Protein AF-A0AAE1MC33-F1 (afdb_monomer_lite)

pLDDT: mean 74.16, std 17.45, range [45.38, 97.88]

Radius of gyration: 20.63 Å; chains: 1; bounding box: 48×26×54 Å

Organism: NCBI:txid499986

Structure (mmCIF, N/CA/C/O backbone):
data_AF-A0AAE1MC33-F1
#
_entry.id   AF-A0AAE1MC33-F1
#
loop_
_atom_site.group_PDB
_atom_site.id
_atom_site.type_symbol
_atom_site.label_atom_id
_atom_site.label_alt_id
_atom_site.label_comp_id
_atom_site.label_asym_id
_atom_site.label_entity_id
_atom_site.label_seq_id
_atom_site.pdbx_PDB_ins_code
_atom_site.Cartn_x
_atom_site.Cartn_y
_atom_site.Cartn_z
_atom_site.occupancy
_atom_site.B_iso_or_equiv
_atom_site.auth_seq_id
_atom_site.auth_comp_id
_atom_site.auth_asym_id
_atom_site.auth_atom_id
_atom_site.pdbx_PDB_model_num
ATOM 1 N N . MET A 1 1 ? 28.584 17.175 -14.589 1.00 51.19 1 MET A N 1
ATOM 2 C CA . MET A 1 1 ? 27.896 16.127 -15.363 1.00 51.19 1 MET A CA 1
ATOM 3 C C . MET A 1 1 ? 26.500 16.638 -15.629 1.00 51.19 1 MET A C 1
ATOM 5 O O . MET A 1 1 ? 25.795 16.929 -14.670 1.00 51.19 1 MET A O 1
ATOM 9 N N . ASP A 1 2 ? 26.161 16.868 -16.887 1.00 62.59 2 ASP A N 1
ATOM 10 C CA . ASP A 1 2 ? 24.811 17.205 -17.320 1.00 62.59 2 ASP A CA 1
ATOM 11 C C . ASP A 1 2 ? 23.998 15.910 -17.414 1.00 62.59 2 ASP A C 1
ATOM 13 O O . ASP A 1 2 ? 24.258 15.026 -18.223 1.00 62.59 2 ASP A O 1
ATOM 17 N N . HIS A 1 3 ? 23.042 15.743 -16.505 1.00 58.41 3 HIS A N 1
ATOM 18 C CA . HIS A 1 3 ? 22.181 14.567 -16.508 1.00 58.41 3 HIS A CA 1
ATOM 19 C C . HIS A 1 3 ? 20.927 14.895 -17.318 1.00 58.41 3 HIS A C 1
ATOM 21 O O . HIS A 1 3 ? 19.906 15.302 -16.769 1.00 58.41 3 HIS A O 1
ATOM 27 N N . ASN A 1 4 ? 21.031 14.785 -18.643 1.00 62.50 4 ASN A N 1
ATOM 28 C CA . ASN A 1 4 ? 19.875 14.887 -19.528 1.00 62.50 4 ASN A CA 1
ATOM 29 C C . ASN A 1 4 ? 19.080 13.573 -19.475 1.00 62.50 4 ASN A C 1
ATOM 31 O O . ASN A 1 4 ? 19.239 12.697 -20.322 1.00 62.50 4 ASN A O 1
ATOM 35 N N . THR A 1 5 ? 18.274 13.407 -18.428 1.00 65.62 5 THR A N 1
ATOM 36 C CA . THR A 1 5 ? 17.274 12.339 -18.341 1.00 65.62 5 THR A CA 1
ATOM 37 C C . THR A 1 5 ? 16.062 12.756 -19.152 1.00 65.62 5 THR A C 1
ATOM 39 O O . THR A 1 5 ? 15.308 13.634 -18.730 1.00 65.62 5 THR A O 1
ATOM 42 N N . ASP A 1 6 ? 15.878 12.144 -20.316 1.00 67.94 6 ASP A N 1
ATOM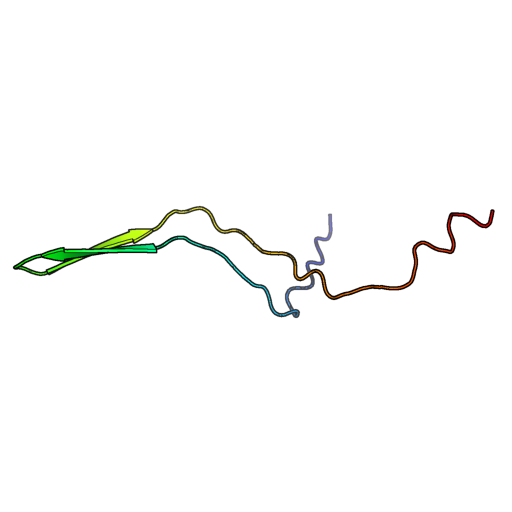 43 C CA . ASP A 1 6 ? 14.633 12.266 -21.063 1.00 67.94 6 ASP A CA 1
ATOM 44 C C . ASP A 1 6 ? 13.504 11.576 -20.275 1.00 67.94 6 ASP A C 1
ATOM 46 O O . ASP A 1 6 ? 13.366 10.354 -20.283 1.00 67.94 6 ASP A O 1
AT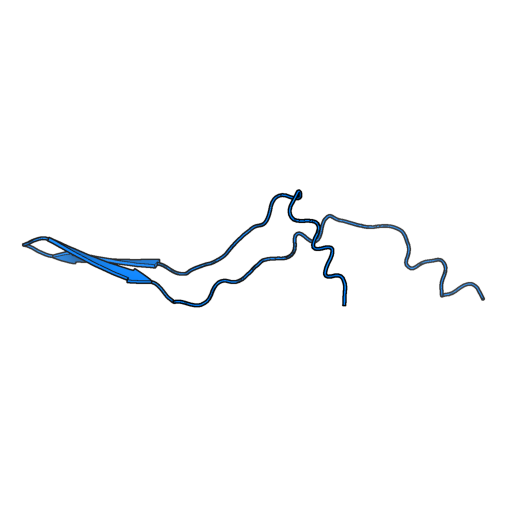OM 50 N N . ILE A 1 7 ? 12.750 12.382 -19.523 1.00 65.88 7 ILE A N 1
ATOM 51 C CA . ILE A 1 7 ? 11.601 11.982 -18.690 1.00 65.88 7 ILE A CA 1
ATOM 52 C C . ILE A 1 7 ? 10.269 12.031 -19.456 1.00 65.88 7 ILE A C 1
ATOM 54 O O . ILE A 1 7 ? 9.201 11.971 -18.848 1.00 65.88 7 ILE A O 1
ATOM 58 N N . SER A 1 8 ? 10.305 12.246 -20.776 1.00 72.12 8 SER A N 1
ATOM 59 C CA . SER A 1 8 ? 9.095 12.470 -21.576 1.00 72.12 8 SER A CA 1
ATOM 60 C C . SER A 1 8 ? 8.412 11.178 -22.038 1.00 72.12 8 SER A C 1
ATOM 62 O O . SER A 1 8 ? 7.245 11.207 -22.433 1.00 72.12 8 SER A O 1
ATOM 64 N N . ALA A 1 9 ? 9.107 10.040 -21.962 1.00 72.50 9 ALA A N 1
ATOM 65 C CA . ALA A 1 9 ? 8.548 8.738 -22.300 1.00 72.50 9 ALA A CA 1
ATOM 66 C C . ALA A 1 9 ? 7.645 8.199 -21.169 1.00 72.50 9 ALA A C 1
ATOM 68 O O . ALA A 1 9 ? 7.903 8.451 -19.992 1.00 72.50 9 ALA A O 1
ATOM 69 N N . PRO A 1 10 ? 6.596 7.413 -21.476 1.00 70.81 10 PRO A N 1
ATOM 70 C CA . PRO A 1 10 ? 5.829 6.716 -20.451 1.00 70.81 10 PRO A CA 1
ATOM 71 C C . PRO A 1 10 ? 6.734 5.785 -19.632 1.00 70.81 10 PRO A C 1
ATOM 73 O O . PRO A 1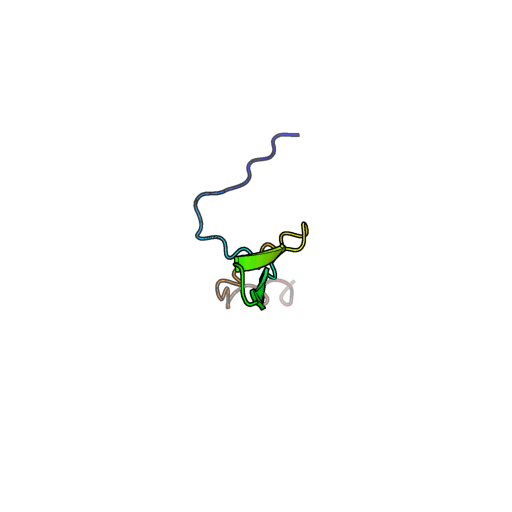 10 ? 7.340 4.859 -20.171 1.00 70.81 10 PRO A O 1
ATOM 76 N N . HIS A 1 11 ? 6.811 6.015 -18.323 1.00 71.75 11 HIS A N 1
ATOM 77 C CA . HIS A 1 11 ? 7.579 5.182 -17.402 1.00 71.75 11 HIS A CA 1
ATOM 78 C C . HIS A 1 11 ? 6.639 4.273 -16.610 1.00 71.75 11 HIS A C 1
ATOM 80 O O . HIS A 1 11 ? 5.713 4.751 -15.954 1.00 71.75 11 HIS A O 1
ATOM 86 N N . SER A 1 12 ? 6.888 2.963 -16.654 1.00 78.00 12 SER A N 1
ATOM 87 C CA . SER A 1 12 ? 6.222 2.010 -15.765 1.00 78.00 12 SER A CA 1
ATOM 88 C C . SER A 1 12 ? 6.992 1.947 -14.449 1.00 78.00 12 SER A C 1
ATOM 90 O O . SER A 1 12 ? 8.195 1.670 -14.440 1.00 78.00 12 SER A O 1
ATOM 92 N N . MET A 1 13 ? 6.309 2.243 -13.343 1.00 83.88 13 MET A N 1
ATOM 93 C CA . MET A 1 13 ? 6.888 2.217 -12.001 1.00 83.88 13 MET A CA 1
ATOM 94 C C . MET A 1 13 ? 6.203 1.142 -11.159 1.00 83.88 13 MET A C 1
ATOM 96 O O . MET A 1 13 ? 4.976 1.080 -11.105 1.00 83.88 13 MET A O 1
ATOM 100 N N . GLY A 1 14 ? 7.000 0.305 -10.500 1.00 87.50 14 GLY A N 1
ATOM 101 C CA . GLY A 1 14 ? 6.531 -0.757 -9.620 1.00 87.50 14 GLY A CA 1
ATOM 102 C C . GLY A 1 14 ? 6.712 -0.402 -8.146 1.00 87.50 14 GLY A C 1
ATOM 103 O O . GLY A 1 14 ? 7.785 0.037 -7.734 1.00 87.50 14 GLY A O 1
ATOM 104 N N . THR A 1 15 ? 5.664 -0.637 -7.360 1.00 88.81 15 THR A N 1
ATOM 105 C CA . THR A 1 15 ? 5.677 -0.752 -5.893 1.00 88.81 15 THR A CA 1
ATOM 106 C C . THR A 1 15 ? 4.689 -1.852 -5.513 1.00 88.81 15 THR A C 1
ATOM 108 O O . THR A 1 15 ? 3.681 -2.050 -6.197 1.00 88.81 15 THR A O 1
ATOM 111 N N . THR A 1 16 ? 4.973 -2.605 -4.455 1.00 90.44 16 THR A N 1
ATOM 112 C CA . THR A 1 16 ? 4.055 -3.623 -3.940 1.00 90.44 16 THR A CA 1
ATOM 113 C C . THR A 1 16 ? 3.273 -3.053 -2.764 1.00 90.44 16 THR A C 1
ATOM 115 O O . THR A 1 16 ? 3.846 -2.685 -1.739 1.00 90.44 16 THR A O 1
ATOM 118 N N . ILE A 1 17 ? 1.944 -3.030 -2.888 1.00 93.31 17 ILE A N 1
ATOM 119 C CA . ILE A 1 17 ? 1.027 -2.599 -1.826 1.00 93.31 17 ILE A CA 1
ATOM 120 C C . ILE A 1 17 ? 0.260 -3.816 -1.309 1.00 93.31 17 ILE A C 1
ATOM 122 O O . ILE A 1 17 ? -0.272 -4.601 -2.094 1.00 93.31 17 ILE A O 1
ATOM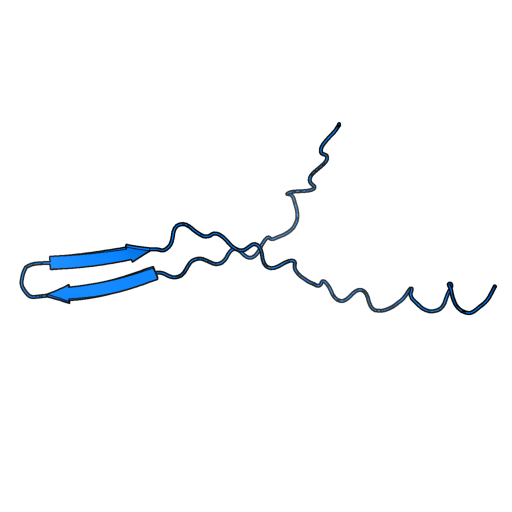 126 N N . ILE A 1 18 ? 0.172 -3.955 0.013 1.00 95.31 18 ILE A N 1
ATOM 127 C CA . ILE A 1 18 ? -0.610 -4.999 0.683 1.00 95.31 18 ILE A CA 1
ATOM 128 C C . ILE A 1 18 ? -1.588 -4.334 1.650 1.00 95.31 18 ILE A C 1
ATOM 130 O O . ILE A 1 18 ? -1.215 -3.460 2.432 1.00 95.31 18 ILE A O 1
ATOM 134 N N . GLY A 1 19 ? -2.846 -4.770 1.610 1.00 96.19 19 GLY A N 1
ATOM 135 C CA . GLY A 1 19 ? -3.897 -4.282 2.494 1.00 96.19 19 GLY A CA 1
ATOM 136 C C . GLY A 1 19 ? -4.606 -5.411 3.226 1.00 96.19 19 GLY A C 1
ATOM 137 O O . GLY A 1 19 ? -4.841 -6.475 2.655 1.00 96.19 19 GLY A O 1
ATOM 138 N N . VAL A 1 20 ? -4.977 -5.159 4.482 1.00 96.75 20 VAL A N 1
ATOM 139 C CA . VAL A 1 20 ? -5.868 -6.029 5.258 1.00 96.75 20 VAL A CA 1
ATOM 140 C C . VAL A 1 20 ? -7.022 -5.218 5.834 1.00 96.75 20 VAL A C 1
ATOM 142 O O . VAL A 1 20 ? -6.846 -4.093 6.308 1.00 96.75 20 VAL A O 1
ATOM 145 N N . THR A 1 21 ? -8.215 -5.800 5.804 1.00 97.56 21 THR A N 1
ATOM 146 C CA . THR A 1 21 ? -9.412 -5.234 6.431 1.00 97.56 21 THR A CA 1
ATOM 147 C C . THR A 1 21 ? -9.689 -5.970 7.730 1.00 97.56 21 THR A C 1
ATOM 149 O O . THR A 1 21 ? -9.536 -7.188 7.810 1.00 97.56 21 THR A O 1
ATOM 152 N N . TYR A 1 22 ? -10.128 -5.240 8.745 1.00 96.00 22 TYR A N 1
ATOM 153 C CA . TYR A 1 22 ? -10.563 -5.809 10.011 1.00 96.00 22 TYR A CA 1
ATOM 154 C C . TYR A 1 22 ? -11.776 -5.039 10.533 1.00 96.00 22 TYR A C 1
ATOM 156 O O . TYR A 1 22 ? -12.102 -3.946 10.065 1.00 96.00 22 TYR A O 1
ATOM 164 N N . ASN A 1 23 ? -12.479 -5.613 11.506 1.00 95.06 23 ASN A N 1
ATOM 165 C CA . ASN A 1 23 ? -13.578 -4.903 12.144 1.00 95.06 23 ASN A CA 1
ATOM 166 C C . ASN A 1 23 ? -13.024 -3.694 12.915 1.00 95.06 23 ASN A C 1
ATOM 168 O O . ASN A 1 23 ? -12.335 -3.866 13.919 1.00 95.06 23 ASN A O 1
ATOM 172 N N . GLY A 1 24 ? -13.300 -2.489 12.419 1.00 96.19 24 GLY A N 1
ATOM 173 C CA . GLY A 1 24 ? -12.730 -1.246 12.938 1.00 96.19 24 GLY A CA 1
ATOM 174 C C . GLY A 1 24 ? -11.784 -0.524 11.976 1.00 96.19 24 GLY A C 1
ATOM 175 O O . GLY A 1 24 ? -11.330 0.563 12.323 1.00 96.19 24 GLY A O 1
ATOM 176 N N . GLY A 1 25 ? -11.514 -1.059 10.777 1.00 97.25 25 GLY A N 1
ATOM 177 C CA . GLY A 1 25 ? -10.844 -0.293 9.723 1.00 97.25 25 GLY A CA 1
ATOM 178 C C . GLY A 1 25 ? -10.001 -1.106 8.743 1.00 97.25 25 GLY A C 1
ATOM 179 O O . GLY A 1 25 ? -10.253 -2.277 8.459 1.00 97.25 25 GLY A O 1
ATOM 180 N N . VAL A 1 26 ? -8.994 -0.433 8.190 1.00 97.88 26 VAL A N 1
ATOM 181 C CA . VAL A 1 26 ? -8.072 -0.965 7.182 1.00 97.88 26 VAL A CA 1
ATOM 182 C C . VAL A 1 26 ? -6.643 -0.608 7.578 1.00 97.88 26 VAL A C 1
ATOM 184 O O . VAL A 1 26 ? -6.392 0.494 8.062 1.00 97.88 26 VAL A O 1
ATOM 187 N N . VAL A 1 27 ? -5.709 -1.528 7.332 1.00 96.81 27 VAL A N 1
ATOM 188 C CA . VAL A 1 27 ? -4.265 -1.259 7.355 1.00 96.81 27 VAL A CA 1
ATOM 189 C C . VAL A 1 27 ? -3.711 -1.446 5.947 1.00 96.81 27 VAL A C 1
ATOM 191 O O . VAL A 1 27 ? -3.999 -2.456 5.304 1.00 96.81 27 VAL A O 1
ATOM 194 N N . LEU A 1 28 ? -2.905 -0.487 5.488 1.00 97.00 28 LEU A N 1
ATOM 195 C CA . LEU A 1 28 ? -2.178 -0.540 4.220 1.00 97.00 28 LEU A CA 1
ATOM 196 C C . LEU A 1 28 ? -0.676 -0.451 4.496 1.00 97.00 28 LEU A C 1
ATOM 198 O O . LEU A 1 28 ? -0.226 0.461 5.189 1.00 97.00 28 LEU A O 1
ATOM 202 N N . GLY A 1 29 ? 0.086 -1.394 3.950 1.00 94.94 29 GLY A N 1
ATOM 203 C CA . GLY A 1 29 ? 1.543 -1.370 3.917 1.00 94.94 29 GLY A CA 1
ATOM 204 C C . GLY A 1 29 ? 2.037 -1.277 2.477 1.00 94.94 29 GLY A C 1
ATOM 205 O O . GLY A 1 29 ? 1.447 -1.872 1.575 1.00 94.94 29 GLY A O 1
ATOM 206 N N . ALA A 1 30 ? 3.122 -0.543 2.268 1.00 95.31 30 ALA A N 1
ATOM 207 C CA . ALA A 1 30 ? 3.804 -0.440 0.984 1.00 95.31 30 ALA A CA 1
ATOM 208 C C . ALA A 1 30 ? 5.308 -0.613 1.193 1.00 95.31 30 ALA A C 1
ATOM 210 O O . ALA A 1 30 ? 5.832 -0.261 2.257 1.00 95.31 30 ALA A O 1
ATOM 211 N N . ASP A 1 31 ? 6.003 -1.148 0.193 1.00 90.38 31 ASP A N 1
ATOM 212 C CA . ASP A 1 31 ? 7.459 -1.108 0.177 1.00 90.38 31 ASP A CA 1
ATOM 213 C C . ASP A 1 31 ? 7.965 0.250 -0.332 1.00 90.38 31 ASP A C 1
ATOM 215 O O . ASP A 1 31 ? 7.329 0.923 -1.136 1.00 90.38 31 ASP A O 1
ATOM 219 N N . SER A 1 32 ? 9.122 0.687 0.165 1.00 88.06 32 SER A N 1
ATOM 220 C CA . SER A 1 32 ? 9.743 1.952 -0.257 1.00 88.06 32 SER A CA 1
ATOM 221 C C . SER A 1 32 ? 10.540 1.824 -1.554 1.00 88.06 32 SER A C 1
ATOM 223 O O . SER A 1 32 ? 11.106 2.807 -2.036 1.00 88.06 32 SER A O 1
ATOM 225 N N . ARG A 1 33 ? 10.650 0.607 -2.094 1.00 86.88 33 ARG A N 1
ATOM 226 C CA . ARG A 1 33 ? 11.414 0.348 -3.301 1.00 86.88 33 ARG A CA 1
ATOM 227 C C . ARG A 1 33 ? 10.547 0.673 -4.503 1.00 86.88 33 ARG A C 1
ATOM 229 O O . ARG A 1 33 ? 9.511 0.064 -4.728 1.00 86.88 33 ARG A O 1
ATOM 236 N N . THR A 1 34 ? 11.049 1.590 -5.307 1.00 80.94 34 THR A N 1
ATOM 237 C CA . THR A 1 34 ? 10.466 1.920 -6.597 1.00 80.94 34 THR A CA 1
ATOM 238 C C . THR A 1 34 ? 11.311 1.271 -7.682 1.00 80.94 34 THR A C 1
ATOM 240 O O . THR A 1 34 ? 12.505 1.562 -7.777 1.00 80.94 34 THR A O 1
ATOM 243 N N . SER A 1 35 ? 10.731 0.386 -8.493 1.00 80.00 35 SER A N 1
ATOM 244 C CA . SER A 1 35 ? 11.384 -0.092 -9.716 1.00 80.00 35 SER A CA 1
ATOM 245 C C . SER A 1 35 ? 10.898 0.721 -1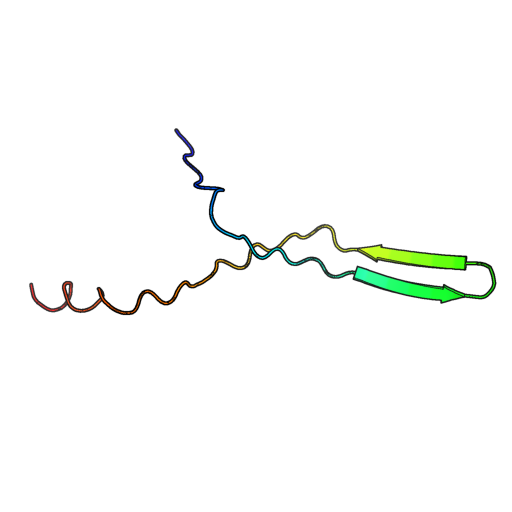0.906 1.00 80.00 35 SER A C 1
ATOM 247 O O . SER A 1 35 ? 9.702 0.935 -11.054 1.00 80.00 35 SER A O 1
ATOM 249 N N . THR A 1 36 ? 11.811 1.152 -11.771 1.00 75.19 36 THR A N 1
ATOM 250 C CA . THR A 1 36 ? 11.447 1.626 -13.108 1.00 75.19 36 THR A CA 1
ATOM 251 C C . THR A 1 36 ? 11.653 0.449 -14.044 1.00 75.19 36 THR A C 1
ATOM 253 O O . THR A 1 36 ? 12.792 0.042 -14.282 1.00 75.19 36 THR A O 1
ATOM 256 N N . GLU A 1 37 ? 10.573 -0.145 -14.543 1.00 63.75 37 GLU A N 1
ATOM 257 C CA . GLU A 1 37 ? 10.701 -1.064 -15.667 1.00 63.75 37 GLU A CA 1
ATOM 258 C C . GLU A 1 37 ? 11.035 -0.213 -16.886 1.00 63.75 37 GLU A C 1
ATOM 260 O O . GLU A 1 37 ? 10.227 0.590 -17.357 1.00 63.75 37 GLU A O 1
ATOM 265 N N . GLY A 1 38 ? 12.274 -0.339 -17.363 1.00 59.25 38 GLY A N 1
ATOM 266 C CA . GLY A 1 38 ? 12.643 0.216 -18.650 1.00 59.25 38 GLY A CA 1
ATOM 267 C C . GLY A 1 38 ? 11.760 -0.456 -19.684 1.00 59.25 38 GLY A C 1
ATOM 268 O O . GLY A 1 38 ? 11.879 -1.666 -19.887 1.00 59.25 38 GLY A O 1
ATOM 269 N N . ALA A 1 39 ? 10.865 0.306 -20.311 1.00 49.94 39 ALA A N 1
ATOM 270 C CA . ALA A 1 39 ? 10.217 -0.148 -21.521 1.00 49.94 39 ALA A CA 1
ATOM 271 C C . ALA A 1 39 ? 11.347 -0.542 -22.475 1.00 49.94 39 ALA A C 1
ATOM 273 O O . ALA A 1 39 ? 12.029 0.315 -23.037 1.00 49.94 39 ALA A O 1
ATOM 274 N N . LYS A 1 40 ? 11.579 -1.847 -22.644 1.00 51.91 40 LYS A N 1
ATOM 275 C CA . LYS A 1 40 ? 12.173 -2.345 -23.873 1.00 51.91 40 LYS A CA 1
ATOM 276 C C . LYS A 1 40 ? 11.128 -2.055 -24.940 1.00 51.91 40 LYS A C 1
ATOM 278 O O . LYS A 1 40 ? 10.340 -2.923 -25.295 1.00 51.91 40 LYS A O 1
ATOM 283 N N . A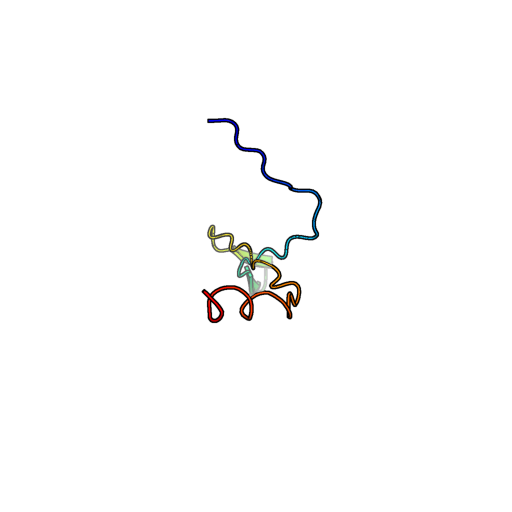LA A 1 41 ? 11.076 -0.800 -25.386 1.00 48.59 41 ALA A N 1
ATOM 284 C CA . ALA A 1 41 ? 10.597 -0.512 -26.715 1.00 48.59 41 ALA A CA 1
ATOM 285 C C . ALA A 1 41 ? 11.387 -1.462 -27.610 1.00 48.59 41 ALA A C 1
ATOM 287 O O . ALA A 1 41 ? 12.617 -1.506 -27.532 1.00 48.59 41 ALA A O 1
ATOM 288 N N . GLU A 1 42 ? 10.671 -2.318 -28.326 1.00 50.81 42 GLU A N 1
ATOM 289 C CA . GLU A 1 42 ? 11.238 -3.228 -29.302 1.00 50.81 42 GLU A CA 1
ATOM 290 C C . GLU A 1 42 ? 12.063 -2.422 -30.313 1.00 50.81 42 GLU A C 1
ATOM 292 O O . GLU A 1 42 ? 11.560 -1.965 -31.331 1.00 50.81 42 GLU A O 1
ATOM 297 N N . LEU A 1 43 ? 13.349 -2.234 -30.035 1.00 53.41 43 LEU A N 1
ATOM 298 C CA . LEU A 1 43 ? 14.341 -1.906 -31.041 1.00 53.41 43 LEU A CA 1
ATOM 299 C C . LEU A 1 43 ? 14.901 -3.242 -31.517 1.00 53.41 43 LEU A C 1
ATOM 301 O O . LEU A 1 43 ? 15.975 -3.682 -31.112 1.00 53.41 43 LEU A O 1
ATOM 305 N N . ARG A 1 44 ? 14.114 -3.934 -32.346 1.00 60.41 44 ARG A N 1
ATOM 306 C CA . ARG A 1 44 ? 14.719 -4.776 -33.378 1.00 60.41 44 ARG A CA 1
ATOM 307 C C . ARG A 1 44 ? 15.367 -3.829 -34.389 1.00 60.41 44 ARG A C 1
ATOM 309 O O . ARG A 1 44 ? 14.780 -2.806 -34.718 1.00 60.41 44 ARG A O 1
ATOM 316 N N . GLU A 1 45 ? 16.533 -4.249 -34.874 1.00 56.56 45 GLU A N 1
ATOM 317 C CA . GLU A 1 45 ? 17.380 -3.618 -35.901 1.00 56.56 45 GLU A CA 1
ATOM 318 C C . GLU A 1 45 ? 18.433 -2.627 -35.386 1.00 56.56 45 GLU A C 1
ATOM 320 O O . GLU A 1 45 ? 18.213 -1.423 -35.378 1.00 56.56 45 GLU A O 1
ATOM 325 N N . ALA A 1 46 ? 19.594 -3.166 -34.978 1.00 56.38 46 ALA A N 1
ATOM 326 C CA . ALA A 1 46 ? 20.927 -2.574 -35.217 1.00 56.38 46 ALA A CA 1
ATOM 327 C C . ALA A 1 46 ? 22.109 -3.439 -34.697 1.00 56.38 46 ALA A C 1
ATOM 329 O O . ALA A 1 46 ? 23.218 -2.929 -34.575 1.00 56.38 46 ALA A O 1
ATOM 330 N N . GLU A 1 47 ? 21.941 -4.737 -34.393 1.00 55.06 47 GLU A N 1
ATOM 331 C CA . GLU A 1 47 ? 23.094 -5.598 -34.034 1.00 55.06 47 GLU A CA 1
ATOM 332 C C . GLU A 1 47 ? 23.821 -6.216 -35.249 1.00 55.06 47 GLU A C 1
ATOM 334 O O . GLU A 1 47 ? 24.812 -6.921 -35.077 1.00 55.06 47 GLU A O 1
ATOM 339 N N . ASP A 1 48 ? 23.401 -5.904 -36.481 1.00 55.03 48 ASP A N 1
ATOM 340 C CA . ASP A 1 48 ? 24.020 -6.446 -37.704 1.00 55.03 48 ASP A CA 1
ATOM 341 C C . ASP A 1 48 ? 25.227 -5.630 -38.224 1.00 55.03 48 ASP A C 1
ATOM 343 O O . ASP A 1 48 ? 25.945 -6.103 -39.109 1.00 55.03 48 ASP A O 1
ATOM 347 N N . ASP A 1 49 ? 25.509 -4.447 -37.661 1.00 58.34 49 ASP A N 1
ATOM 348 C CA . ASP A 1 49 ? 26.618 -3.587 -38.117 1.00 58.34 49 ASP A CA 1
ATOM 349 C C . ASP A 1 49 ? 27.963 -3.885 -37.428 1.00 58.34 49 ASP A C 1
ATOM 351 O O . ASP A 1 49 ? 29.019 -3.592 -37.988 1.00 58.34 49 ASP A O 1
ATOM 355 N N . PHE A 1 50 ? 27.977 -4.523 -36.249 1.00 52.38 50 PHE A N 1
ATOM 356 C CA . PHE A 1 50 ? 29.235 -4.834 -35.545 1.00 52.38 50 PHE A CA 1
ATOM 357 C C . PHE A 1 50 ? 29.921 -6.113 -36.058 1.00 52.38 50 PHE A C 1
ATOM 359 O O . PHE A 1 50 ? 31.110 -6.316 -35.835 1.00 52.38 50 PHE A O 1
ATOM 366 N N . VAL A 1 51 ? 29.196 -6.975 -36.779 1.00 57.91 51 VAL A N 1
ATOM 367 C CA . VAL A 1 51 ? 29.720 -8.257 -37.294 1.00 57.91 51 VAL A CA 1
ATOM 368 C C . VAL A 1 51 ? 30.344 -8.114 -38.697 1.00 57.91 51 VAL A C 1
ATOM 370 O O . VAL A 1 51 ? 30.894 -9.072 -39.234 1.00 57.91 51 VAL A O 1
ATOM 373 N N . LYS A 1 52 ? 30.305 -6.919 -39.307 1.00 58.38 52 LYS A N 1
ATOM 374 C CA . LYS A 1 52 ? 30.763 -6.675 -40.690 1.00 58.38 52 LYS A CA 1
ATOM 375 C C . LYS A 1 52 ? 32.028 -5.820 -40.851 1.00 58.38 52 LYS A C 1
ATOM 377 O O . LYS A 1 52 ? 32.290 -5.366 -41.965 1.00 58.38 52 LYS A O 1
ATOM 382 N N . ALA A 1 53 ? 32.827 -5.644 -39.801 1.00 45.38 53 ALA A N 1
ATOM 383 C CA . ALA A 1 53 ? 34.148 -5.013 -39.893 1.00 45.38 53 ALA A CA 1
ATOM 384 C C . ALA A 1 53 ? 35.278 -6.027 -39.680 1.00 45.38 53 ALA A C 1
ATOM 386 O O . ALA A 1 53 ? 35.209 -6.782 -38.684 1.00 45.38 53 ALA A O 1
#

Sequence (53 aa):
MDHNTDISAPHSMGTTIIGVTYNGGVVLGADSRTSTEGAKAELREAEDDFVKA

InterPro domains:
  IPR001353 Proteasome, subunit alpha/beta [PF00227] (13-36)
  IPR029055 Nucleophile aminohydrolases, N-terminal [G3DSA:3.60.20.10] (1-47)
  IPR029055 Nucleophile aminohydrolases, N-terminal [SSF56235] (7-36)

Secondary structure (DSSP, 8-state):
--------SPPEEE--EEEEEETTEEEEEE-SPPEEE-------S-TTSTT--

Foldseek 3Di:
DDPPDPPPDDWDKDKDKDKDADDPGIDIDIDPDIDTDPPPPPPDDDPPVVVPD